Protein AF-A0AAU8Q264-F1 (afdb_monomer)

Nearest PDB structures (foldseek):
  7qhm-assembly1_J  TM=8.627E-01  e=1.133E-06  Corynebacterium glutamicum ATCC 13032
  5los-assembly1_A  TM=8.402E-01  e=1.490E+00  Serendipita indica DSM 11827
  6grj-assembly1_D  TM=5.200E-01  e=8.906E+00  Aeromonas hydrophila

Organism: NCBI:txid1168865

Sequence (116 aa):
MSHSAPATQETAGYPVFEGRMHYIDGYDPASLWAPHSSLQRTSTWVGMGAILVSLAGFGALIFGLGAASVGSQDAWATYVIIGAVLGFALLIGGFLLVHHGRRNYRQYRAETGRMN

Structure (mmCIF, N/CA/C/O backbone):
data_AF-A0AAU8Q264-F1
#
_entry.id   AF-A0AAU8Q264-F1
#
loop_
_atom_site.group_PDB
_atom_site.id
_atom_site.type_symbol
_atom_site.label_atom_id
_atom_site.label_alt_id
_atom_site.label_comp_id
_atom_site.label_asym_id
_atom_site.label_entity_id
_atom_site.label_seq_id
_atom_site.pdbx_PDB_ins_code
_atom_site.Cartn_x
_atom_site.Cartn_y
_atom_site.Cartn_z
_atom_site.occupancy
_atom_site.B_iso_or_equiv
_atom_site.auth_seq_id
_atom_site.auth_comp_id
_atom_site.auth_asym_id
_atom_site.auth_atom_id
_atom_site.pdbx_PDB_model_num
ATOM 1 N N . MET A 1 1 ? -44.948 -5.223 34.988 1.00 33.81 1 MET A N 1
ATOM 2 C CA . MET A 1 1 ? -44.062 -6.076 35.807 1.00 33.81 1 MET A CA 1
ATOM 3 C C . MET A 1 1 ? -43.057 -6.722 34.862 1.00 33.81 1 MET A C 1
ATOM 5 O O . MET A 1 1 ? -43.419 -7.659 34.169 1.00 33.81 1 MET A O 1
ATOM 9 N N . SER A 1 2 ? -41.863 -6.141 34.715 1.00 40.03 2 SER A N 1
ATOM 10 C CA . SER A 1 2 ? -40.795 -6.686 33.865 1.00 40.03 2 SER A CA 1
ATOM 11 C C . SER A 1 2 ? -39.854 -7.518 34.730 1.00 40.03 2 SER A C 1
ATOM 13 O O . SER A 1 2 ? -39.277 -6.993 35.680 1.00 40.03 2 SER A O 1
ATOM 15 N N . HIS A 1 3 ? -39.732 -8.807 34.425 1.00 43.66 3 HIS A N 1
ATOM 16 C CA . HIS A 1 3 ? -38.822 -9.718 35.112 1.00 43.66 3 HIS A CA 1
ATOM 17 C C . HIS A 1 3 ? -37.365 -9.325 34.835 1.00 43.66 3 HIS A C 1
ATOM 19 O O . HIS A 1 3 ? -36.857 -9.537 33.738 1.00 43.66 3 HIS A O 1
ATOM 25 N N . SER A 1 4 ? -36.692 -8.751 35.830 1.00 50.25 4 SER A N 1
ATOM 26 C CA . SER A 1 4 ? -35.235 -8.679 35.882 1.00 50.25 4 SER A CA 1
ATOM 27 C C . SER A 1 4 ? -34.689 -10.057 36.263 1.00 50.25 4 SER A C 1
ATOM 29 O O . SER A 1 4 ? -35.117 -10.649 37.255 1.00 50.25 4 SER A O 1
ATOM 31 N N . ALA A 1 5 ? -33.767 -10.589 35.459 1.00 52.53 5 ALA A N 1
ATOM 32 C CA . ALA A 1 5 ? -33.057 -11.818 35.792 1.00 52.53 5 ALA A CA 1
ATOM 33 C C . ALA A 1 5 ? -32.260 -11.609 37.098 1.00 52.53 5 ALA A C 1
ATOM 35 O O . ALA A 1 5 ? -31.573 -10.589 37.224 1.00 52.53 5 ALA A O 1
ATOM 36 N N . PRO A 1 6 ? -32.362 -12.515 38.086 1.00 45.12 6 PRO A N 1
ATOM 37 C CA . PRO A 1 6 ? -31.664 -12.357 39.352 1.00 45.12 6 PRO A CA 1
ATOM 38 C C . PRO A 1 6 ? -30.160 -12.555 39.144 1.00 45.12 6 PRO A C 1
ATOM 40 O O . PRO A 1 6 ? -29.724 -13.584 38.634 1.00 45.12 6 PRO A O 1
ATOM 43 N N . ALA A 1 7 ? -29.369 -11.562 39.551 1.00 52.00 7 ALA A N 1
ATOM 44 C CA . ALA A 1 7 ? -27.920 -11.678 39.604 1.00 52.00 7 ALA A CA 1
ATOM 45 C C . ALA A 1 7 ? -27.545 -12.704 40.681 1.00 52.00 7 ALA A C 1
ATOM 47 O O . ALA A 1 7 ? -27.701 -12.446 41.876 1.00 52.00 7 ALA A O 1
ATOM 48 N N . THR A 1 8 ? -27.071 -13.875 40.261 1.00 49.88 8 THR A N 1
ATOM 49 C CA . THR A 1 8 ? -26.490 -14.866 41.164 1.00 49.88 8 THR A CA 1
ATOM 50 C C . THR A 1 8 ? -25.172 -14.304 41.686 1.00 49.88 8 THR A C 1
ATOM 52 O O . THR A 1 8 ? -24.173 -14.251 40.973 1.00 49.88 8 THR A O 1
ATOM 55 N N . GLN A 1 9 ? -25.189 -13.813 42.924 1.00 52.44 9 GLN A N 1
ATOM 56 C CA . GLN A 1 9 ? -23.968 -13.523 43.656 1.00 52.44 9 GLN A CA 1
ATOM 57 C C . GLN A 1 9 ? -23.403 -14.840 44.173 1.00 52.44 9 GLN A C 1
ATOM 59 O O . GLN A 1 9 ? -23.946 -15.380 45.126 1.00 52.44 9 GLN A O 1
ATOM 64 N N . GLU A 1 10 ? -22.321 -15.336 43.575 1.00 46.62 10 GLU A N 1
ATOM 65 C CA . GLU A 1 10 ? -21.387 -16.210 44.283 1.00 46.62 10 GLU A CA 1
ATOM 66 C C . GLU A 1 10 ? -20.011 -16.235 43.597 1.00 46.62 10 GLU A C 1
ATOM 68 O O . GLU A 1 10 ? -19.876 -16.545 42.416 1.00 46.62 10 GLU A O 1
ATOM 73 N N . THR A 1 11 ? -18.984 -15.954 44.408 1.00 43.28 11 THR A N 1
ATOM 74 C CA . THR A 1 11 ? -17.534 -15.873 44.134 1.00 43.28 11 THR A CA 1
ATOM 75 C C . THR A 1 11 ? -17.016 -14.490 43.728 1.00 43.28 11 THR A C 1
ATOM 77 O O . THR A 1 11 ? -17.422 -13.905 42.732 1.00 43.28 11 THR A O 1
ATOM 80 N N . ALA A 1 12 ? -16.070 -13.972 44.514 1.00 48.84 12 ALA A N 1
ATOM 81 C CA . ALA A 1 12 ? -15.293 -12.766 44.246 1.00 48.84 12 ALA A CA 1
ATOM 82 C C . ALA A 1 12 ? -14.484 -12.900 42.940 1.00 48.84 12 ALA A C 1
ATOM 84 O O . ALA A 1 12 ? -13.308 -13.256 42.942 1.00 48.84 12 ALA A O 1
ATOM 85 N N . GLY A 1 13 ? -15.136 -12.637 41.814 1.00 57.47 13 GLY A N 1
ATOM 86 C CA . GLY A 1 13 ? -14.578 -12.703 40.474 1.00 57.47 13 GLY A CA 1
ATOM 87 C C . GLY A 1 13 ? -15.367 -11.774 39.562 1.00 57.47 13 GLY A C 1
ATOM 88 O O . GLY A 1 13 ? -16.571 -11.595 39.731 1.00 57.47 13 GLY A O 1
ATOM 89 N N . TYR A 1 14 ? -14.664 -11.126 38.638 1.00 52.41 14 TYR A N 1
ATOM 90 C CA . TYR A 1 14 ? -15.254 -10.215 37.661 1.00 52.41 14 TYR A CA 1
ATOM 91 C C . TYR A 1 14 ? -16.449 -10.870 36.944 1.00 52.41 14 TYR A C 1
ATOM 93 O O . TYR A 1 14 ? -16.365 -12.058 36.623 1.00 52.41 14 TYR A O 1
ATOM 101 N N . PRO A 1 15 ? -17.544 -10.128 36.676 1.00 61.53 15 PRO A N 1
ATOM 102 C CA . PRO A 1 15 ? -18.699 -10.679 35.979 1.00 61.53 15 PRO A CA 1
ATOM 103 C C . PRO A 1 15 ? -18.265 -11.239 34.621 1.00 61.53 15 PRO A C 1
ATOM 105 O O . PRO A 1 15 ? -17.690 -10.529 33.794 1.00 61.53 15 PRO A O 1
ATOM 108 N N . VAL A 1 16 ? -18.519 -12.529 34.403 1.00 57.22 16 VAL A N 1
ATOM 109 C CA . VAL A 1 16 ? -18.290 -13.187 33.115 1.00 57.22 16 VAL A CA 1
ATOM 110 C C . VAL A 1 16 ? -19.538 -12.957 32.273 1.00 57.22 16 VAL A C 1
ATOM 112 O O . VAL A 1 16 ? -20.590 -13.529 32.540 1.00 57.22 16 VAL A O 1
ATOM 115 N N . PHE A 1 17 ? -19.441 -12.071 31.286 1.00 61.03 17 PHE A N 1
ATOM 116 C CA . PHE A 1 17 ? -20.541 -11.817 30.360 1.00 61.03 17 PHE A CA 1
ATOM 117 C C . PHE A 1 17 ? -20.578 -12.916 29.290 1.00 61.03 17 PHE A C 1
ATOM 119 O O . PHE A 1 17 ? -19.598 -13.117 28.571 1.00 61.03 17 PHE A O 1
ATOM 126 N N . GLU A 1 18 ? -21.702 -13.623 29.167 1.00 48.91 18 GLU A N 1
ATOM 127 C CA . GLU A 1 18 ? -21.944 -14.543 28.052 1.00 48.91 18 GLU A CA 1
ATOM 128 C C . GLU A 1 18 ? -22.214 -13.735 26.770 1.00 48.91 18 GLU A C 1
ATOM 130 O O . GLU A 1 18 ? -23.194 -12.999 26.677 1.00 48.91 18 GLU A O 1
ATOM 135 N N . GLY A 1 19 ? -21.317 -13.831 25.781 1.00 58.91 19 GLY A N 1
ATOM 136 C CA . GLY A 1 19 ? -21.397 -13.080 24.519 1.00 58.91 19 GLY A CA 1
ATOM 137 C C . GLY A 1 19 ? -20.060 -12.454 24.102 1.00 58.91 19 GLY A C 1
ATOM 138 O O . GLY A 1 19 ? -19.022 -12.701 24.714 1.00 58.91 19 GLY A O 1
ATOM 139 N N . ARG A 1 20 ? -20.042 -11.650 23.027 1.00 58.41 20 ARG A N 1
ATOM 140 C CA . ARG A 1 20 ? -18.842 -10.858 22.685 1.00 58.41 20 ARG A CA 1
ATOM 141 C C . ARG A 1 20 ? -18.648 -9.752 23.725 1.00 58.41 20 ARG A C 1
ATOM 143 O O . ARG A 1 20 ? -19.622 -9.147 24.154 1.00 58.41 20 ARG A O 1
ATOM 150 N N . MET A 1 21 ? -17.395 -9.481 24.110 1.00 62.66 21 MET A N 1
ATOM 151 C CA . MET A 1 21 ? -17.066 -8.440 25.094 1.00 62.66 21 MET A CA 1
ATOM 152 C C . MET A 1 21 ? -17.665 -7.088 24.675 1.00 62.66 21 MET A C 1
ATOM 154 O O . MET A 1 21 ? -17.297 -6.548 23.630 1.00 62.66 21 MET A O 1
ATOM 158 N N . HIS A 1 22 ? -18.554 -6.537 25.502 1.00 66.62 22 HIS A N 1
ATOM 159 C CA . HIS A 1 22 ? -19.051 -5.169 25.382 1.00 66.62 22 HIS A CA 1
ATOM 160 C C . HIS A 1 22 ? -18.362 -4.279 26.415 1.00 66.62 22 HIS A C 1
ATOM 162 O O . HIS A 1 22 ? -18.179 -4.669 27.568 1.00 66.62 22 HIS A O 1
ATOM 168 N N . TYR A 1 23 ? -17.943 -3.089 25.984 1.00 73.56 23 TYR A N 1
ATOM 169 C CA . TYR A 1 23 ? -17.354 -2.103 26.883 1.00 73.56 23 TYR A CA 1
ATOM 170 C C . TYR A 1 23 ? -18.414 -1.530 27.818 1.00 73.56 23 TYR A C 1
ATOM 172 O O . TYR A 1 23 ? -19.577 -1.398 27.441 1.00 73.56 23 TYR A O 1
ATOM 180 N N . ILE A 1 24 ? -17.982 -1.146 29.017 1.00 78.38 24 ILE A N 1
ATOM 181 C CA . ILE A 1 24 ? -18.811 -0.387 29.953 1.00 78.38 24 ILE A CA 1
ATOM 182 C C . ILE A 1 24 ? -19.173 0.956 29.306 1.00 78.38 24 ILE A C 1
ATOM 184 O O . ILE A 1 24 ? -18.366 1.561 28.591 1.00 78.38 24 ILE A O 1
ATOM 188 N N . ASP A 1 25 ? -20.384 1.443 29.557 1.00 71.31 25 ASP A N 1
ATOM 189 C CA . ASP A 1 25 ? -20.790 2.759 29.078 1.00 71.31 25 ASP A CA 1
ATOM 190 C C . ASP A 1 25 ? -19.874 3.863 29.621 1.00 71.31 25 ASP A C 1
ATOM 192 O O . ASP A 1 25 ? -19.496 3.879 30.790 1.00 71.31 25 ASP A O 1
ATOM 196 N N . GLY A 1 26 ? -19.457 4.767 28.731 1.00 76.88 26 GLY A N 1
ATOM 197 C CA . GLY A 1 26 ? -18.454 5.796 29.023 1.00 76.88 26 GLY A CA 1
ATOM 198 C C . GLY A 1 26 ? -16.993 5.325 29.001 1.00 76.88 26 GLY A C 1
ATOM 199 O O . GLY A 1 26 ? -16.103 6.170 28.975 1.00 76.88 26 GLY A O 1
ATOM 200 N N . TYR A 1 27 ? -16.719 4.015 28.949 1.00 80.12 27 TYR A N 1
ATOM 201 C CA . TYR A 1 27 ? -15.361 3.509 28.747 1.00 80.12 27 TYR A CA 1
ATOM 202 C C . TYR A 1 27 ? -14.985 3.540 27.263 1.00 80.12 27 TYR A C 1
ATOM 204 O O . TYR A 1 27 ? -15.734 3.063 26.402 1.00 80.12 27 TYR A O 1
ATOM 212 N N . ASP A 1 28 ? -13.805 4.087 26.981 1.00 81.56 28 ASP A N 1
ATOM 213 C CA . ASP A 1 28 ? -13.189 4.076 25.661 1.00 81.56 28 ASP A CA 1
ATOM 214 C C . ASP A 1 28 ? -11.874 3.278 25.724 1.00 81.56 28 ASP A C 1
ATOM 216 O O . ASP A 1 28 ? -10.937 3.696 26.414 1.00 81.56 28 ASP A O 1
ATOM 220 N N . PRO A 1 29 ? -11.795 2.092 25.095 1.00 80.25 29 PRO A N 1
ATOM 221 C CA . PRO A 1 29 ? -10.587 1.276 25.118 1.00 80.25 29 PRO A CA 1
ATOM 222 C C . PRO A 1 29 ? -9.433 1.953 24.369 1.00 80.25 29 PRO A C 1
ATOM 224 O O . PRO A 1 29 ? -9.609 2.610 23.346 1.00 80.25 29 PRO A O 1
ATOM 227 N N . ALA A 1 30 ? -8.202 1.678 24.796 1.00 84.75 30 ALA A N 1
ATOM 228 C CA . ALA A 1 30 ? -7.037 2.033 23.994 1.00 84.75 30 ALA A CA 1
ATOM 229 C C . ALA A 1 30 ? -7.051 1.278 22.650 1.00 84.75 30 ALA A C 1
ATOM 231 O O . ALA A 1 30 ? -7.171 0.050 22.614 1.00 84.75 30 ALA A O 1
ATOM 232 N N . SER A 1 31 ? -6.835 1.997 21.546 1.00 81.88 31 SER A N 1
ATOM 233 C CA . SER A 1 31 ? -6.908 1.456 20.178 1.00 81.88 31 SER A CA 1
ATOM 234 C C . SER A 1 31 ? -5.968 0.273 19.916 1.00 81.88 31 SER A C 1
ATOM 236 O O . SER A 1 31 ? -6.269 -0.582 19.083 1.00 81.88 31 SER A O 1
ATOM 238 N N . LEU A 1 32 ? -4.841 0.181 20.631 1.00 85.00 32 LEU A N 1
ATOM 239 C CA . LEU A 1 32 ? -3.890 -0.930 20.527 1.00 85.00 32 LEU A CA 1
ATOM 240 C C . LEU A 1 32 ? -4.385 -2.212 21.213 1.00 85.00 32 LEU A C 1
ATOM 242 O O . LEU A 1 32 ? -4.104 -3.308 20.732 1.00 85.00 32 LEU A O 1
ATOM 246 N N . TRP A 1 33 ? -5.096 -2.077 22.331 1.00 83.44 33 TRP A N 1
ATOM 247 C CA . TRP A 1 33 ? -5.474 -3.192 23.207 1.00 83.44 33 TRP A CA 1
ATOM 248 C C . TRP A 1 33 ? -6.928 -3.626 23.032 1.00 83.44 33 TRP A C 1
ATOM 250 O O . TRP A 1 33 ? -7.325 -4.675 23.533 1.00 83.44 33 TRP A O 1
ATOM 260 N N . ALA A 1 34 ? -7.715 -2.850 22.289 1.00 84.94 34 ALA A N 1
ATOM 261 C CA . ALA A 1 34 ? -9.077 -3.203 21.935 1.00 84.94 34 ALA A CA 1
ATOM 262 C C . ALA A 1 34 ? -9.133 -4.581 21.229 1.00 84.94 34 ALA A C 1
ATOM 264 O O . ALA A 1 34 ? -8.396 -4.804 20.263 1.00 84.94 34 ALA A O 1
ATOM 265 N N . PRO A 1 35 ? -10.041 -5.501 21.609 1.00 82.69 35 PRO A N 1
ATOM 266 C CA . PRO A 1 35 ? -10.183 -6.807 20.952 1.00 82.69 35 PRO A CA 1
ATOM 267 C C . PRO A 1 35 ? -10.491 -6.736 19.443 1.00 82.69 35 PRO A C 1
ATOM 269 O O . PRO A 1 35 ? -10.152 -7.644 18.674 1.00 82.69 35 PRO A O 1
ATOM 272 N N . HIS A 1 36 ? -11.111 -5.642 18.991 1.00 84.88 36 HIS A N 1
ATOM 273 C CA . HIS A 1 36 ? -11.385 -5.355 17.577 1.00 84.88 36 HIS A CA 1
ATOM 274 C C . HIS A 1 36 ? -10.237 -4.620 16.862 1.00 84.88 36 HIS A C 1
ATOM 276 O O . HIS A 1 36 ? -10.384 -4.249 15.694 1.00 84.88 36 HIS A O 1
ATOM 282 N N . SER A 1 37 ? -9.098 -4.411 17.529 1.00 87.75 37 SER A N 1
ATOM 283 C CA . SER A 1 37 ? -7.970 -3.668 16.978 1.00 87.75 37 SER A CA 1
ATOM 284 C C . SER A 1 37 ? -7.380 -4.356 15.751 1.00 87.75 37 SER A C 1
ATOM 286 O O . SER A 1 37 ? -6.981 -5.525 15.781 1.00 87.75 37 SER A O 1
ATOM 288 N N . SER A 1 38 ? -7.263 -3.599 14.659 1.00 87.69 38 SER A N 1
ATOM 289 C CA . SER A 1 38 ? -6.500 -4.029 13.489 1.00 87.69 38 SER A CA 1
ATOM 290 C C . SER A 1 38 ? -4.991 -3.974 13.731 1.00 87.69 38 SER A C 1
ATOM 292 O O . SER A 1 38 ? -4.257 -4.634 13.000 1.00 87.69 38 SER A O 1
ATOM 294 N N . LEU A 1 39 ? -4.521 -3.231 14.745 1.00 88.50 39 LEU A N 1
ATOM 295 C CA . LEU A 1 39 ? -3.096 -3.127 15.088 1.00 88.50 39 LEU A CA 1
ATOM 296 C C . LEU A 1 39 ? -2.542 -4.438 15.654 1.00 88.50 39 LEU A C 1
ATOM 298 O O . LEU A 1 39 ? -1.349 -4.675 15.566 1.00 88.50 39 LEU A O 1
ATOM 302 N N . GLN A 1 40 ? -3.389 -5.328 16.168 1.00 91.31 40 GLN A N 1
ATOM 303 C CA . GLN A 1 40 ? -2.973 -6.658 16.632 1.00 91.31 40 GLN A CA 1
ATOM 304 C C . GLN A 1 40 ? -3.040 -7.726 15.527 1.00 91.31 40 GLN A C 1
ATOM 306 O O . GLN A 1 40 ? -2.852 -8.914 15.776 1.00 91.31 40 GLN A O 1
ATOM 311 N N . ARG A 1 41 ? -3.359 -7.339 14.285 1.00 90.44 41 ARG A N 1
ATOM 312 C CA . ARG A 1 41 ? -3.487 -8.274 13.161 1.00 90.44 41 ARG A CA 1
ATOM 313 C C . ARG A 1 41 ? -2.239 -8.215 12.295 1.00 90.44 41 ARG A C 1
ATOM 315 O O . ARG A 1 41 ? -1.948 -7.183 11.694 1.00 90.44 41 ARG A O 1
ATOM 322 N N . THR A 1 42 ? -1.562 -9.353 12.152 1.00 93.12 42 THR A N 1
ATOM 323 C CA . THR A 1 42 ? -0.386 -9.503 11.280 1.00 93.12 42 THR A CA 1
ATOM 324 C C . THR A 1 42 ? -0.670 -9.043 9.851 1.00 93.12 42 THR A C 1
ATOM 326 O O . THR A 1 42 ? 0.169 -8.384 9.249 1.00 93.12 42 THR A O 1
ATOM 329 N N . SER A 1 43 ? -1.871 -9.303 9.320 1.00 92.19 43 SER A N 1
ATOM 330 C CA . SER A 1 43 ? -2.263 -8.852 7.978 1.00 92.19 43 SER A CA 1
ATOM 331 C C . SER A 1 43 ? -2.232 -7.330 7.821 1.00 92.19 43 SER A C 1
ATOM 333 O O . SER A 1 43 ? -1.847 -6.845 6.763 1.00 92.19 43 SER A O 1
ATOM 335 N N . THR A 1 44 ? -2.582 -6.567 8.860 1.00 94.38 44 THR A N 1
ATOM 336 C CA . THR A 1 44 ? -2.496 -5.102 8.828 1.00 94.38 44 THR A CA 1
ATOM 337 C C . THR A 1 44 ? -1.039 -4.655 8.762 1.00 94.38 44 THR A C 1
ATOM 339 O O . THR A 1 44 ? -0.711 -3.806 7.943 1.00 94.38 44 THR A O 1
ATOM 342 N N . TRP A 1 45 ? -0.157 -5.252 9.569 1.00 96.00 45 TRP A N 1
ATOM 343 C CA . TRP A 1 45 ? 1.276 -4.932 9.569 1.00 96.00 45 TRP A CA 1
ATOM 344 C C . TRP A 1 45 ? 1.958 -5.288 8.255 1.00 96.00 45 TRP A C 1
ATOM 346 O O . TRP A 1 45 ? 2.645 -4.450 7.678 1.00 96.00 45 TRP A O 1
ATOM 356 N N . VAL A 1 46 ? 1.718 -6.496 7.744 1.00 97.62 46 VAL A N 1
ATOM 357 C CA . VAL A 1 46 ? 2.249 -6.928 6.446 1.00 97.62 46 VAL A CA 1
ATOM 358 C C . VAL A 1 46 ? 1.694 -6.050 5.326 1.00 97.62 46 VAL A C 1
ATOM 360 O O . VAL A 1 46 ? 2.441 -5.658 4.438 1.00 97.62 46 VAL A O 1
ATOM 363 N N . GLY A 1 47 ? 0.415 -5.672 5.391 1.00 96.88 47 GLY A N 1
ATOM 364 C CA . GLY A 1 47 ? -0.190 -4.763 4.422 1.00 96.88 47 GLY A CA 1
ATOM 365 C C . GLY A 1 47 ? 0.442 -3.368 4.434 1.00 96.88 47 GLY A C 1
ATOM 366 O O . GLY A 1 47 ? 0.802 -2.856 3.379 1.00 96.88 47 GLY A O 1
ATOM 367 N N . MET A 1 48 ? 0.644 -2.777 5.616 1.00 97.75 48 MET A N 1
ATOM 368 C CA . MET A 1 48 ? 1.339 -1.489 5.763 1.00 97.75 48 MET A CA 1
ATOM 369 C C . MET A 1 48 ? 2.792 -1.571 5.277 1.00 97.75 48 MET A C 1
ATOM 371 O O . MET A 1 48 ? 3.250 -0.682 4.562 1.00 97.75 48 MET A O 1
ATOM 375 N N . GLY A 1 49 ? 3.493 -2.662 5.600 1.00 97.69 49 GLY A N 1
ATOM 376 C CA . GLY A 1 49 ? 4.837 -2.934 5.095 1.00 97.69 49 GLY A CA 1
ATOM 377 C C . GLY A 1 49 ? 4.875 -3.039 3.570 1.00 97.69 49 GLY A C 1
ATOM 378 O O . GLY A 1 49 ? 5.715 -2.409 2.940 1.00 97.69 49 GLY A O 1
ATOM 379 N N . ALA A 1 50 ? 3.932 -3.756 2.956 1.00 98.19 50 ALA A N 1
ATOM 380 C CA . ALA A 1 50 ? 3.838 -3.882 1.501 1.00 98.19 50 ALA A CA 1
ATOM 381 C C . ALA A 1 50 ? 3.580 -2.531 0.813 1.00 98.19 50 ALA A C 1
ATOM 383 O O . ALA A 1 50 ? 4.227 -2.224 -0.188 1.00 98.19 50 ALA A O 1
ATOM 384 N N . ILE A 1 51 ? 2.708 -1.689 1.382 1.00 98.50 51 ILE A N 1
ATOM 385 C CA . ILE A 1 51 ? 2.488 -0.318 0.893 1.00 98.50 51 ILE A CA 1
ATOM 386 C C . ILE A 1 51 ? 3.797 0.477 0.949 1.00 98.50 51 ILE A C 1
ATOM 388 O O . ILE A 1 51 ? 4.149 1.125 -0.032 1.00 98.50 51 ILE A O 1
ATOM 392 N N . LEU A 1 52 ? 4.559 0.392 2.041 1.00 98.19 52 LEU A N 1
ATOM 393 C CA . LEU A 1 52 ? 5.845 1.082 2.151 1.00 98.19 52 LEU A CA 1
ATOM 394 C C . LEU A 1 52 ? 6.877 0.555 1.137 1.00 98.19 52 LEU A C 1
ATOM 396 O O . LEU A 1 52 ? 7.545 1.346 0.475 1.00 98.19 52 LEU A O 1
ATOM 400 N N . VAL A 1 53 ? 6.972 -0.765 0.954 1.00 98.12 53 VAL A N 1
ATOM 401 C CA . VAL A 1 53 ? 7.907 -1.389 -0.002 1.00 98.12 53 VAL A CA 1
ATOM 402 C C . VAL A 1 53 ? 7.538 -1.082 -1.457 1.00 98.12 53 VAL A C 1
ATOM 404 O O . VAL A 1 53 ? 8.435 -0.979 -2.293 1.00 98.12 53 VAL A O 1
ATOM 407 N N . SER A 1 54 ? 6.259 -0.849 -1.779 1.00 98.44 54 SER A N 1
ATOM 408 C CA . SER A 1 54 ? 5.853 -0.440 -3.136 1.00 98.44 54 SER A CA 1
ATOM 409 C C . SER A 1 54 ? 6.583 0.810 -3.636 1.00 98.44 54 SER A C 1
ATOM 411 O O . SER A 1 54 ? 6.822 0.942 -4.838 1.00 98.44 54 SER A O 1
ATOM 413 N N . LEU A 1 55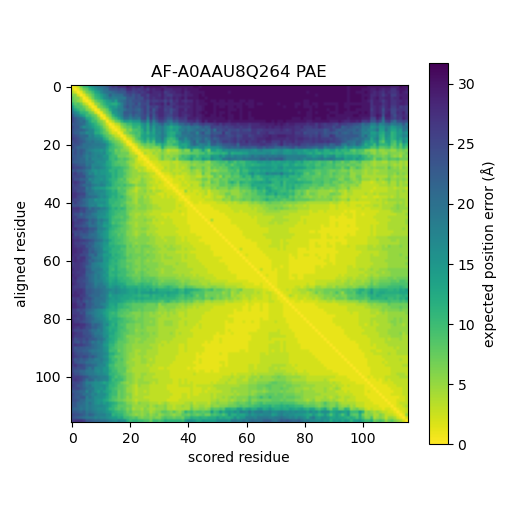 ? 7.028 1.681 -2.721 1.00 98.12 55 LEU A N 1
ATOM 414 C CA . LEU A 1 55 ? 7.787 2.883 -3.048 1.00 98.12 55 LEU A CA 1
ATOM 415 C C . LEU A 1 55 ? 9.127 2.561 -3.729 1.00 98.12 55 LEU A C 1
ATOM 417 O O . LEU A 1 55 ? 9.542 3.286 -4.628 1.00 98.12 55 LEU A O 1
ATOM 421 N N . ALA A 1 56 ? 9.769 1.444 -3.369 1.00 97.56 56 ALA A N 1
ATOM 422 C CA . ALA A 1 56 ? 10.976 0.972 -4.047 1.00 97.56 56 ALA A CA 1
ATOM 423 C C . ALA A 1 56 ? 10.684 0.547 -5.498 1.00 97.56 56 ALA A C 1
ATOM 425 O O . ALA A 1 56 ? 11.458 0.859 -6.402 1.00 97.56 56 ALA A O 1
ATOM 426 N N . GLY A 1 57 ? 9.535 -0.100 -5.735 1.00 98.00 57 GLY A N 1
ATOM 427 C CA . GLY A 1 57 ? 9.058 -0.420 -7.083 1.00 98.00 57 GLY A CA 1
ATOM 428 C C . GLY A 1 57 ? 8.816 0.840 -7.918 1.00 98.00 57 GLY A C 1
ATOM 429 O O . GLY A 1 57 ? 9.316 0.947 -9.037 1.00 98.00 57 GLY A O 1
ATOM 430 N N . PHE A 1 58 ? 8.144 1.846 -7.351 1.00 98.38 58 PHE A N 1
ATOM 431 C CA . PHE A 1 58 ? 7.956 3.131 -8.031 1.00 98.38 58 PHE A CA 1
ATOM 432 C C . PHE A 1 58 ? 9.272 3.872 -8.284 1.00 98.38 58 PHE A C 1
ATOM 434 O O . PHE A 1 58 ? 9.432 4.463 -9.348 1.00 98.38 58 PHE A O 1
ATOM 441 N N . GLY A 1 59 ? 10.241 3.789 -7.369 1.00 98.12 59 GLY A N 1
ATOM 442 C CA . GLY A 1 59 ? 11.587 4.317 -7.586 1.00 98.12 59 GLY A CA 1
ATOM 443 C C . GLY A 1 59 ? 12.269 3.688 -8.804 1.00 98.12 59 GLY A C 1
ATOM 444 O O . GLY A 1 59 ? 12.770 4.411 -9.664 1.00 98.12 59 GLY A O 1
ATOM 445 N N . ALA A 1 60 ? 12.221 2.358 -8.930 1.00 97.88 60 ALA A N 1
ATOM 446 C CA . ALA A 1 60 ? 12.755 1.648 -10.095 1.00 97.88 60 ALA A CA 1
ATOM 447 C C . ALA A 1 60 ? 12.022 2.017 -11.397 1.00 97.88 60 ALA A C 1
ATOM 449 O O . ALA A 1 60 ? 12.659 2.191 -12.436 1.00 97.88 60 ALA A O 1
ATOM 450 N N . LEU A 1 61 ? 10.699 2.197 -11.335 1.00 98.38 61 LEU A N 1
ATOM 451 C CA . LEU A 1 61 ? 9.892 2.637 -12.472 1.00 98.38 61 LEU A CA 1
ATOM 452 C C . LEU A 1 61 ? 10.298 4.037 -12.941 1.00 98.38 61 LEU A C 1
ATOM 454 O O . LEU A 1 61 ? 10.556 4.233 -14.127 1.00 98.38 61 LEU A O 1
ATOM 458 N N . ILE A 1 62 ? 10.383 5.001 -12.020 1.00 98.19 62 ILE A N 1
ATOM 459 C CA . ILE A 1 62 ? 10.763 6.387 -12.330 1.00 98.19 62 ILE A CA 1
ATOM 460 C C . ILE A 1 62 ? 12.188 6.429 -12.879 1.00 98.19 62 ILE A C 1
ATOM 462 O O . ILE A 1 62 ? 12.440 7.104 -13.876 1.00 98.19 62 ILE A O 1
ATOM 466 N N . PHE A 1 63 ? 13.104 5.672 -12.272 1.00 97.81 63 PHE A N 1
ATOM 467 C CA . PHE A 1 63 ? 14.467 5.531 -12.767 1.00 97.81 63 PHE A CA 1
ATOM 468 C C . PHE A 1 63 ? 14.498 4.996 -14.204 1.00 97.81 63 PHE A C 1
ATOM 470 O O . PHE A 1 63 ? 15.146 5.596 -15.057 1.00 97.81 63 PHE A O 1
ATOM 477 N N . GLY A 1 64 ? 13.766 3.916 -14.496 1.00 97.88 64 GLY A N 1
ATOM 478 C CA . GLY A 1 64 ? 13.701 3.337 -15.838 1.00 97.88 64 GLY A CA 1
ATOM 479 C C . GLY A 1 64 ? 13.140 4.310 -16.879 1.00 97.88 64 GLY A C 1
ATOM 480 O O . GLY A 1 64 ? 13.708 4.447 -17.958 1.00 97.88 64 GLY A O 1
ATOM 481 N N . LEU A 1 65 ? 12.075 5.047 -16.546 1.00 97.81 65 LEU A N 1
ATOM 482 C CA . LEU A 1 65 ? 11.505 6.070 -17.433 1.00 97.81 65 LEU A CA 1
ATOM 483 C C . LEU A 1 65 ? 12.469 7.242 -17.663 1.00 97.81 65 LEU A C 1
ATOM 485 O O . LEU A 1 65 ? 12.589 7.736 -18.783 1.00 97.81 65 LEU A O 1
ATOM 489 N N . GLY A 1 66 ? 13.175 7.671 -16.616 1.00 97.81 66 GLY A N 1
ATOM 490 C CA . GLY A 1 66 ? 14.207 8.698 -16.721 1.00 97.81 66 GLY A CA 1
ATOM 491 C C . GLY A 1 66 ? 15.385 8.244 -17.581 1.00 97.81 66 GLY A C 1
ATOM 492 O O . GLY A 1 66 ? 15.858 8.997 -18.421 1.00 97.81 66 GLY A O 1
ATOM 493 N N . ALA A 1 67 ? 15.828 6.997 -17.435 1.00 97.50 67 ALA A N 1
ATOM 494 C CA . ALA A 1 67 ? 16.915 6.460 -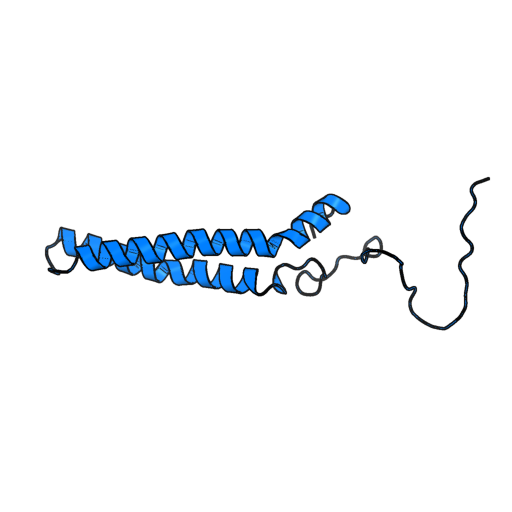18.242 1.00 97.50 67 ALA A CA 1
ATOM 495 C C . ALA A 1 67 ? 16.538 6.331 -19.727 1.00 97.50 67 ALA A C 1
ATOM 497 O O . ALA A 1 67 ? 17.369 6.594 -20.597 1.00 97.50 67 ALA A O 1
ATOM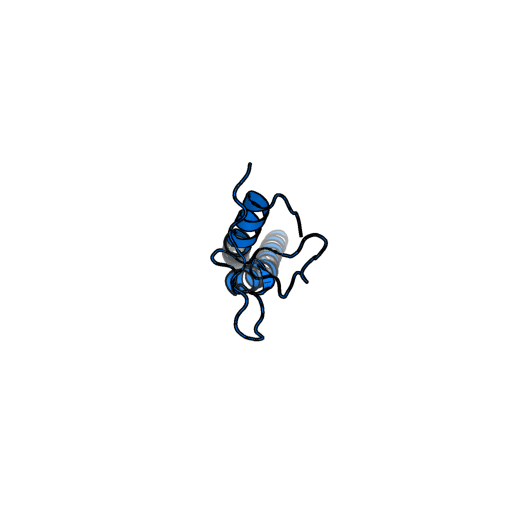 498 N N . ALA A 1 68 ? 15.277 5.996 -20.014 1.00 96.94 68 ALA A N 1
ATOM 499 C CA . ALA A 1 68 ? 14.742 5.939 -21.371 1.00 96.94 68 ALA A CA 1
ATOM 500 C C . ALA A 1 68 ? 14.760 7.304 -22.074 1.00 96.94 68 ALA A C 1
ATOM 502 O O . ALA A 1 68 ? 15.006 7.372 -23.275 1.00 96.94 68 ALA A O 1
ATOM 503 N N . SER A 1 69 ? 14.505 8.394 -21.339 1.00 96.81 69 SER A N 1
ATOM 504 C CA . SER A 1 69 ? 14.376 9.731 -21.934 1.00 96.81 69 SER A CA 1
ATOM 505 C C . SER A 1 69 ? 15.710 10.330 -22.381 1.00 96.81 69 SER A C 1
ATOM 507 O O . SER A 1 69 ? 15.738 11.099 -23.339 1.00 96.81 69 SER A O 1
ATOM 509 N N . VAL A 1 70 ? 16.810 9.966 -21.718 1.00 96.44 70 VAL A N 1
ATOM 510 C CA . VAL A 1 70 ? 18.165 10.458 -22.030 1.00 96.44 70 VAL A CA 1
ATOM 511 C C . VAL A 1 70 ? 19.077 9.389 -22.637 1.00 96.44 70 VAL A C 1
ATOM 513 O O . VAL A 1 70 ? 20.240 9.669 -22.911 1.00 96.44 70 VAL A O 1
ATOM 516 N N . GLY A 1 71 ? 18.576 8.165 -22.830 1.00 92.94 71 GLY A N 1
ATOM 517 C CA . GLY A 1 71 ? 19.350 7.048 -23.376 1.00 92.94 71 GLY A CA 1
ATOM 518 C C . GLY A 1 71 ? 20.534 6.628 -22.498 1.00 92.94 71 GLY A C 1
ATOM 519 O O . GLY A 1 71 ? 21.556 6.200 -23.020 1.00 92.94 71 GLY A O 1
ATOM 520 N N . SER A 1 72 ? 20.433 6.775 -21.172 1.00 94.81 72 SER A N 1
ATOM 521 C CA . SER A 1 72 ? 21.554 6.510 -20.253 1.00 94.81 72 SER A CA 1
ATOM 522 C C . SER A 1 72 ? 21.711 5.040 -19.857 1.00 94.81 72 SER A C 1
ATOM 524 O O . SER A 1 72 ? 22.720 4.679 -19.249 1.00 94.81 72 SER A O 1
ATOM 526 N N . GLN A 1 73 ? 20.721 4.193 -20.154 1.00 94.00 73 GLN A N 1
ATOM 527 C CA . GLN A 1 73 ? 20.753 2.774 -19.811 1.00 94.00 73 GLN A CA 1
ATOM 528 C C . GLN A 1 73 ? 20.021 1.923 -20.851 1.00 94.00 73 GLN A C 1
ATOM 530 O O . GLN A 1 73 ? 18.828 2.111 -21.073 1.00 94.00 73 GLN A O 1
ATOM 535 N N . ASP A 1 74 ? 20.708 0.929 -21.415 1.00 94.62 74 ASP A N 1
ATOM 536 C CA . ASP A 1 74 ? 20.150 -0.010 -22.396 1.00 94.62 74 ASP A CA 1
ATOM 537 C C . ASP A 1 74 ? 19.022 -0.865 -21.800 1.00 94.62 74 ASP A C 1
ATOM 539 O O . ASP A 1 74 ? 18.003 -1.119 -22.440 1.00 94.62 74 ASP A O 1
ATOM 543 N N . ALA A 1 75 ? 19.158 -1.260 -20.531 1.00 95.75 75 ALA A N 1
ATOM 544 C CA . ALA A 1 75 ? 18.175 -2.075 -19.818 1.00 95.75 75 ALA A CA 1
ATOM 545 C C . ALA A 1 75 ? 17.011 -1.268 -19.204 1.00 95.75 75 ALA A C 1
ATOM 547 O O . ALA A 1 75 ? 16.311 -1.779 -18.324 1.00 95.75 75 ALA A O 1
ATOM 548 N N . TRP A 1 76 ? 16.781 -0.018 -19.628 1.00 97.44 76 TRP A N 1
ATOM 549 C CA . TRP A 1 76 ? 15.745 0.861 -19.064 1.00 97.44 76 TRP A CA 1
ATOM 550 C C . TRP A 1 76 ? 14.360 0.194 -19.009 1.00 97.44 76 TRP A C 1
ATOM 552 O O . TRP A 1 76 ? 13.660 0.300 -18.000 1.00 97.44 76 TRP A O 1
ATOM 562 N N . ALA A 1 77 ? 13.989 -0.556 -20.053 1.00 97.69 77 ALA A N 1
ATOM 563 C CA . ALA A 1 77 ? 12.687 -1.212 -20.160 1.00 97.69 77 ALA A CA 1
ATOM 564 C C . ALA A 1 77 ? 12.488 -2.268 -19.062 1.00 97.69 77 ALA A C 1
ATOM 566 O O . ALA A 1 77 ? 11.403 -2.378 -18.490 1.00 97.69 77 ALA A O 1
ATOM 567 N N . THR A 1 78 ? 13.548 -2.996 -18.706 1.00 97.75 78 THR A N 1
ATOM 568 C CA . THR A 1 78 ? 13.530 -3.983 -17.620 1.00 97.75 78 THR A CA 1
ATOM 569 C C . THR A 1 78 ? 13.239 -3.317 -16.276 1.00 97.75 78 THR A C 1
ATOM 571 O O . THR A 1 78 ? 12.401 -3.809 -15.519 1.00 97.75 78 THR A O 1
ATOM 574 N N . TYR A 1 79 ? 13.866 -2.169 -15.993 1.00 97.62 79 TYR A N 1
ATOM 575 C CA . TYR A 1 79 ? 13.598 -1.401 -14.771 1.00 97.62 79 TYR A CA 1
ATOM 576 C C . TYR A 1 79 ? 12.155 -0.895 -14.712 1.00 97.62 79 TYR A C 1
ATOM 578 O O . TYR A 1 79 ? 11.521 -0.992 -13.661 1.00 97.62 79 TYR A O 1
ATOM 586 N N . VAL A 1 80 ? 11.610 -0.422 -15.840 1.00 98.38 80 VAL A N 1
ATOM 587 C CA . VAL A 1 80 ? 10.205 0.008 -15.929 1.00 98.38 80 VAL A CA 1
ATOM 588 C C . VAL A 1 80 ? 9.256 -1.149 -15.624 1.00 98.38 80 VAL A C 1
ATOM 590 O O . VAL A 1 80 ? 8.360 -0.992 -14.798 1.00 98.38 80 VAL A O 1
ATOM 593 N N . ILE A 1 81 ? 9.458 -2.315 -16.245 1.00 98.44 81 ILE A N 1
ATOM 594 C CA . ILE A 1 81 ? 8.575 -3.478 -16.068 1.00 98.44 81 ILE A CA 1
ATOM 595 C C . ILE A 1 81 ? 8.625 -3.983 -14.624 1.00 98.44 81 ILE A C 1
ATOM 597 O O . ILE A 1 81 ? 7.578 -4.138 -13.995 1.00 98.44 81 ILE A O 1
ATOM 601 N N . ILE A 1 82 ? 9.824 -4.207 -14.077 1.00 97.94 82 ILE A N 1
ATOM 602 C CA . ILE A 1 82 ? 9.984 -4.694 -12.699 1.00 97.94 82 ILE A CA 1
ATOM 603 C C . ILE A 1 82 ? 9.418 -3.674 -11.711 1.00 97.94 82 ILE A C 1
ATOM 605 O O . ILE A 1 82 ? 8.676 -4.048 -10.803 1.00 97.94 82 ILE A O 1
ATOM 609 N N . GLY A 1 83 ? 9.729 -2.391 -11.904 1.00 98.19 83 GLY A N 1
ATOM 610 C CA . GLY A 1 83 ? 9.234 -1.315 -11.056 1.00 98.19 83 GLY A CA 1
ATOM 611 C C . GLY A 1 83 ? 7.710 -1.207 -11.073 1.00 98.19 83 GLY A C 1
ATOM 612 O O . GLY A 1 83 ? 7.094 -1.108 -10.014 1.00 98.19 83 GLY A O 1
ATOM 613 N N . ALA A 1 84 ? 7.089 -1.307 -12.253 1.00 98.44 84 ALA A N 1
ATOM 614 C CA . ALA A 1 84 ? 5.636 -1.305 -12.400 1.00 98.44 84 ALA A CA 1
ATOM 615 C C . ALA A 1 84 ? 5.002 -2.507 -11.697 1.00 98.44 84 ALA A C 1
ATOM 617 O O . ALA A 1 84 ? 4.110 -2.337 -10.866 1.00 98.44 84 ALA A O 1
ATOM 618 N N . VAL A 1 85 ? 5.474 -3.719 -12.001 1.00 98.44 85 VAL A N 1
ATOM 619 C CA . VAL A 1 85 ? 4.908 -4.951 -11.444 1.00 98.44 85 VAL A CA 1
ATOM 620 C C . VAL A 1 85 ? 5.057 -4.966 -9.926 1.00 98.44 85 VAL A C 1
ATOM 622 O O . VAL A 1 85 ? 4.059 -5.139 -9.231 1.00 98.44 85 VAL A O 1
ATOM 625 N N . LEU A 1 86 ? 6.259 -4.728 -9.393 1.00 98.19 86 LEU A N 1
ATOM 626 C CA . LEU A 1 86 ? 6.483 -4.715 -7.946 1.00 98.19 86 LEU A CA 1
ATOM 627 C C . LEU A 1 86 ? 5.738 -3.568 -7.259 1.00 98.19 86 LEU A C 1
ATOM 629 O O . LEU A 1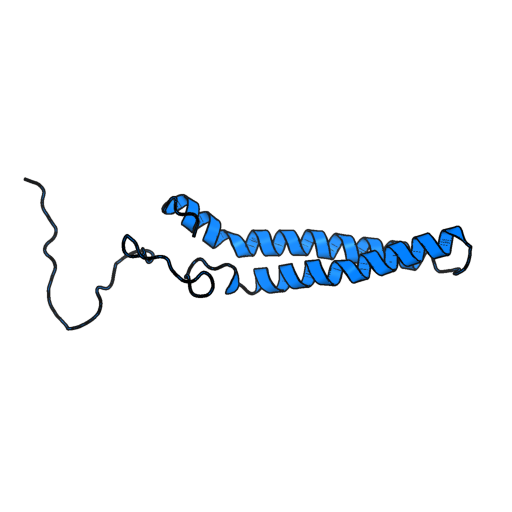 86 ? 5.094 -3.797 -6.237 1.00 98.19 86 LEU A O 1
ATOM 633 N N . GLY A 1 87 ? 5.792 -2.356 -7.818 1.00 98.44 87 GLY A N 1
ATOM 634 C CA . GLY A 1 87 ? 5.136 -1.179 -7.253 1.00 98.44 87 GLY A CA 1
ATOM 635 C C . GLY A 1 87 ? 3.627 -1.375 -7.144 1.00 98.44 87 GLY A C 1
ATOM 636 O O . GLY A 1 87 ? 3.066 -1.327 -6.050 1.00 98.44 87 GLY A O 1
ATOM 637 N N . PHE A 1 88 ? 2.958 -1.683 -8.255 1.00 98.56 88 PHE A N 1
ATOM 638 C CA . PHE A 1 88 ? 1.504 -1.834 -8.250 1.00 98.56 88 PHE A CA 1
ATOM 639 C C . PHE A 1 88 ? 1.034 -3.101 -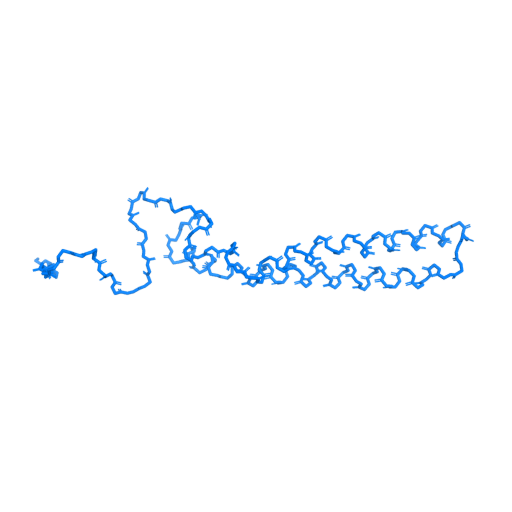7.530 1.00 98.56 88 PHE A C 1
ATOM 641 O O . PHE A 1 88 ? 0.051 -3.028 -6.791 1.00 98.56 88 PHE A O 1
ATOM 648 N N . ALA A 1 89 ? 1.724 -4.240 -7.673 1.00 98.38 89 ALA A N 1
ATOM 649 C CA . ALA A 1 89 ? 1.319 -5.468 -6.987 1.00 98.38 89 ALA A CA 1
ATOM 650 C C . ALA A 1 89 ? 1.393 -5.318 -5.461 1.00 98.38 89 ALA A C 1
ATOM 652 O O . ALA A 1 89 ? 0.450 -5.695 -4.764 1.00 98.38 89 ALA A O 1
ATOM 653 N N . LEU A 1 90 ? 2.473 -4.726 -4.937 1.00 98.50 90 LEU A N 1
ATOM 654 C CA . LEU A 1 90 ? 2.624 -4.505 -3.498 1.00 98.50 90 LEU A CA 1
ATOM 655 C C . LEU A 1 90 ? 1.690 -3.417 -2.974 1.00 98.50 90 LEU A C 1
ATOM 657 O O . LEU A 1 90 ? 1.156 -3.566 -1.877 1.00 98.50 90 LEU A O 1
ATOM 661 N N . LEU A 1 91 ? 1.443 -2.359 -3.751 1.00 98.50 91 LEU A N 1
ATOM 662 C CA . LEU A 1 91 ? 0.508 -1.308 -3.357 1.00 98.50 91 LEU A CA 1
ATOM 663 C C . LEU A 1 91 ? -0.919 -1.861 -3.248 1.00 98.50 91 LEU A C 1
ATOM 665 O O . LEU A 1 91 ? -1.555 -1.747 -2.200 1.00 98.50 91 LEU A O 1
ATOM 669 N N . ILE A 1 92 ? -1.410 -2.506 -4.311 1.00 98.44 92 ILE A N 1
ATOM 670 C CA . ILE A 1 92 ? -2.763 -3.077 -4.358 1.00 98.44 92 ILE A CA 1
ATOM 671 C C . ILE A 1 92 ? -2.892 -4.195 -3.321 1.00 98.44 92 ILE A C 1
ATOM 673 O O . ILE A 1 92 ? -3.819 -4.180 -2.509 1.00 98.44 92 ILE A O 1
ATOM 677 N N . GLY A 1 93 ? -1.940 -5.131 -3.294 1.00 98.12 93 GLY A N 1
ATOM 678 C CA . GLY A 1 93 ? -1.913 -6.220 -2.320 1.00 98.12 93 GLY A CA 1
ATOM 679 C C . GLY A 1 93 ? -1.873 -5.709 -0.879 1.00 98.12 93 GLY A C 1
ATOM 680 O O . GLY A 1 93 ? -2.611 -6.205 -0.027 1.00 98.12 93 GLY A O 1
ATOM 681 N N . GLY A 1 94 ? -1.086 -4.666 -0.614 1.00 97.94 94 GLY A N 1
ATOM 682 C CA . GLY A 1 94 ? -0.990 -4.023 0.690 1.00 97.94 94 GLY A CA 1
ATOM 683 C C . GLY A 1 94 ? -2.307 -3.390 1.139 1.00 97.94 94 GLY A C 1
ATOM 684 O O . GLY A 1 94 ? -2.763 -3.653 2.255 1.00 97.94 94 GLY A O 1
ATOM 685 N N . PHE A 1 95 ? -2.987 -2.643 0.261 1.00 98.25 95 PHE A N 1
ATOM 686 C CA . PHE A 1 95 ? -4.319 -2.100 0.554 1.00 98.25 95 PHE A CA 1
ATOM 687 C C . PHE A 1 95 ? -5.358 -3.195 0.808 1.00 98.25 95 PHE A C 1
ATOM 689 O O . PHE A 1 95 ? -6.150 -3.072 1.745 1.00 98.25 95 PHE A O 1
A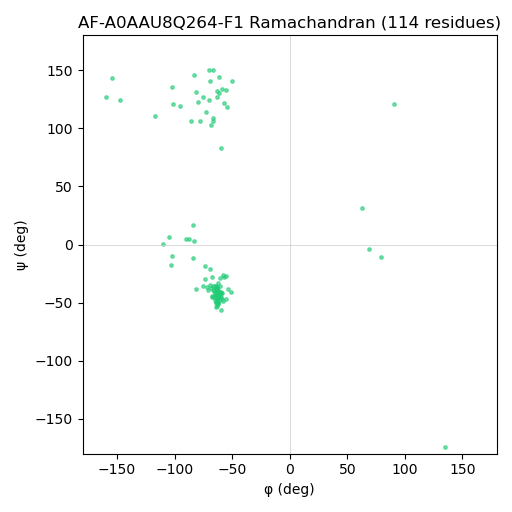TOM 696 N N . LEU A 1 96 ? -5.343 -4.282 0.029 1.00 97.88 96 LEU A N 1
ATOM 697 C CA . LEU A 1 96 ? -6.237 -5.424 0.238 1.00 97.88 96 LEU A CA 1
ATOM 698 C C . LEU A 1 96 ? -5.980 -6.104 1.591 1.00 97.88 96 LEU A C 1
ATOM 700 O O . LEU A 1 96 ? -6.930 -6.406 2.318 1.00 97.88 96 LEU A O 1
ATOM 704 N N . LEU A 1 97 ? -4.713 -6.283 1.977 1.00 97.25 97 LEU A N 1
ATOM 705 C CA . LEU A 1 97 ? -4.339 -6.849 3.275 1.00 97.25 97 LEU A CA 1
ATOM 706 C C . LEU A 1 97 ? -4.789 -5.969 4.443 1.00 97.25 97 LEU A C 1
ATOM 708 O O . LEU A 1 97 ? -5.384 -6.475 5.398 1.00 97.25 97 LEU A O 1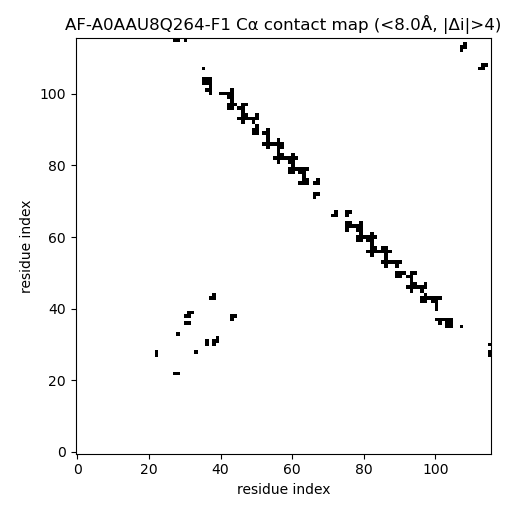
ATOM 712 N N . VAL A 1 98 ? -4.563 -4.654 4.359 1.00 96.88 98 VAL A N 1
ATOM 713 C CA . VAL A 1 98 ? -5.038 -3.694 5.369 1.00 96.88 98 VAL A CA 1
ATOM 714 C C . VAL A 1 98 ? -6.563 -3.708 5.431 1.00 96.88 98 VAL A C 1
ATOM 716 O O . VAL A 1 98 ? -7.147 -3.757 6.516 1.00 96.88 98 VAL A O 1
ATOM 719 N N . HIS A 1 99 ? -7.234 -3.726 4.279 1.00 95.31 99 HIS A N 1
ATOM 720 C CA . HIS A 1 99 ? -8.686 -3.809 4.224 1.00 95.31 99 HIS A CA 1
ATOM 721 C C . HIS A 1 99 ? -9.200 -5.085 4.901 1.00 95.31 99 HIS A C 1
ATOM 723 O O . HIS A 1 99 ? -10.180 -5.019 5.649 1.00 95.31 99 HIS A O 1
ATOM 729 N N . HIS A 1 100 ? -8.539 -6.224 4.691 1.00 94.44 100 HIS A N 1
ATOM 730 C CA . HIS A 1 100 ? -8.874 -7.483 5.349 1.00 94.44 100 HIS A CA 1
ATOM 731 C C . HIS A 1 100 ? -8.594 -7.441 6.860 1.00 94.44 100 HIS A C 1
ATOM 733 O O . HIS A 1 100 ? -9.450 -7.826 7.656 1.00 94.44 100 HIS A O 1
ATOM 739 N N . GLY A 1 101 ? -7.443 -6.908 7.281 1.00 92.31 101 GLY A N 1
ATOM 740 C CA . GLY A 1 101 ? -7.077 -6.753 8.695 1.00 92.31 101 GLY A CA 1
ATOM 741 C C . GLY A 1 101 ? -8.043 -5.867 9.488 1.00 92.31 101 GLY A C 1
ATOM 742 O O . GLY A 1 101 ? -8.274 -6.098 10.674 1.00 92.31 101 GLY A O 1
ATOM 743 N N . ARG A 1 102 ? -8.696 -4.908 8.821 1.00 93.81 102 ARG A N 1
ATOM 744 C CA . ARG A 1 102 ? -9.697 -4.001 9.412 1.00 93.81 102 ARG A CA 1
ATOM 745 C C . ARG A 1 102 ? -11.116 -4.579 9.505 1.00 93.81 102 ARG A C 1
ATOM 747 O O . ARG A 1 102 ? -12.024 -3.870 9.937 1.00 93.81 102 ARG A O 1
ATOM 754 N N . ARG A 1 103 ? -11.346 -5.842 9.125 1.00 91.69 103 ARG A N 1
ATOM 755 C CA . ARG A 1 103 ? -12.694 -6.446 9.124 1.00 91.69 103 ARG A CA 1
ATOM 756 C C . ARG A 1 103 ? -13.358 -6.458 10.508 1.00 91.69 103 ARG A C 1
ATOM 758 O O . ARG A 1 103 ? -14.531 -6.120 10.608 1.00 91.69 103 ARG A O 1
ATOM 765 N N . ASN A 1 104 ? -12.604 -6.764 11.566 1.00 87.12 104 ASN A N 1
ATOM 766 C CA . ASN A 1 104 ? -13.139 -6.854 12.930 1.00 87.12 104 ASN A CA 1
ATOM 767 C C . ASN A 1 104 ? -13.564 -5.480 13.463 1.00 87.12 104 ASN A C 1
ATOM 769 O O . ASN A 1 104 ? -14.602 -5.370 14.103 1.00 87.12 104 ASN A O 1
ATOM 773 N N . TYR A 1 105 ? -12.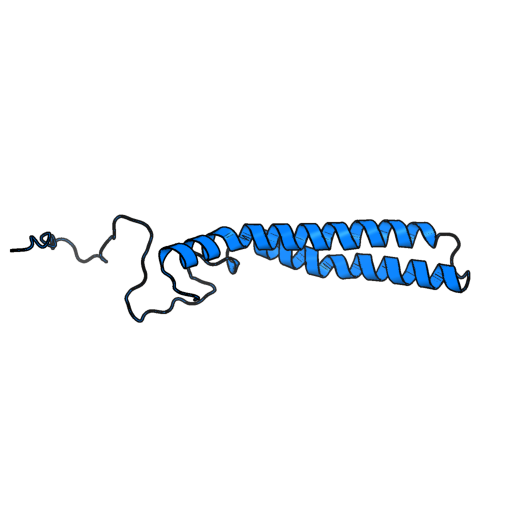806 -4.428 13.141 1.00 87.88 105 TYR A N 1
ATOM 774 C CA . TYR A 1 105 ? -13.182 -3.050 13.461 1.00 87.88 105 TYR A CA 1
ATOM 775 C C . TYR A 1 105 ? -14.478 -2.635 12.750 1.00 87.88 105 TYR A C 1
ATOM 777 O O . TYR A 1 105 ? -15.353 -2.025 13.354 1.00 87.88 105 TYR A O 1
ATOM 785 N N . ARG A 1 106 ? -14.648 -3.012 11.473 1.00 88.94 106 ARG A N 1
ATOM 786 C CA . ARG A 1 106 ? -15.898 -2.740 10.742 1.00 88.94 106 ARG A CA 1
ATOM 787 C C . ARG A 1 106 ? -17.099 -3.470 11.347 1.00 88.94 106 ARG A C 1
ATOM 789 O O . ARG A 1 106 ? -18.165 -2.874 11.429 1.00 88.94 106 ARG A O 1
ATOM 796 N N . GLN A 1 107 ? -16.919 -4.720 11.777 1.00 87.50 107 GLN A N 1
ATOM 797 C CA . GLN A 1 107 ? -17.959 -5.477 12.484 1.00 87.50 107 GLN A CA 1
ATOM 798 C C . GLN A 1 107 ? -18.316 -4.816 13.820 1.00 87.50 107 GLN A C 1
ATOM 800 O O . GLN A 1 107 ? -19.484 -4.547 14.068 1.00 87.50 107 GLN A O 1
ATOM 805 N N . TYR A 1 108 ? -17.311 -4.459 14.625 1.00 84.94 108 TYR A N 1
ATOM 806 C CA . TYR A 1 108 ? -17.505 -3.747 15.890 1.00 84.94 108 TYR A CA 1
ATOM 807 C C . TYR A 1 108 ? -18.293 -2.442 15.715 1.00 84.94 108 TYR A C 1
ATOM 809 O O . TYR A 1 108 ? -19.259 -2.191 16.436 1.00 84.94 108 TYR A O 1
ATOM 817 N N . ARG A 1 109 ? -17.924 -1.635 14.716 1.00 86.62 109 ARG A N 1
ATOM 818 C CA . ARG A 1 109 ? -18.614 -0.381 14.409 1.00 86.62 109 ARG A CA 1
ATOM 819 C C . ARG A 1 109 ? -20.055 -0.606 13.938 1.00 86.62 109 ARG A C 1
ATOM 821 O O . ARG A 1 109 ? -20.918 0.204 14.255 1.00 86.62 109 ARG A O 1
ATOM 828 N N . ALA A 1 110 ? -20.323 -1.678 13.192 1.00 85.56 110 ALA A N 1
ATOM 829 C CA . ALA A 1 110 ? -21.677 -2.019 12.750 1.00 85.56 110 ALA A CA 1
ATOM 830 C C . ALA A 1 110 ? -22.577 -2.475 13.911 1.00 85.56 110 ALA A C 1
ATOM 832 O O . ALA A 1 110 ? -23.764 -2.175 13.912 1.00 85.56 110 ALA A O 1
ATOM 833 N N . GLU A 1 111 ? -22.010 -3.171 14.896 1.00 82.19 111 GLU A N 1
ATOM 834 C CA . GLU A 1 111 ? -22.750 -3.705 16.045 1.00 82.19 111 GLU A CA 1
ATOM 835 C C . GLU A 1 111 ? -23.000 -2.662 17.131 1.00 82.19 111 GLU A C 1
ATOM 837 O O . GLU A 1 111 ? -24.064 -2.647 17.739 1.00 82.19 111 GLU A O 1
ATOM 842 N N . THR A 1 112 ? -22.024 -1.793 17.389 1.00 81.94 112 THR A N 1
ATOM 843 C CA . THR A 1 112 ? -22.091 -0.847 18.513 1.00 81.94 112 THR A CA 1
ATOM 844 C C . THR A 1 112 ? -22.443 0.575 18.091 1.00 81.94 112 THR A C 1
ATOM 846 O O . THR A 1 112 ? -22.779 1.396 18.938 1.00 81.94 112 THR A O 1
ATOM 849 N N . GLY A 1 113 ? -22.310 0.910 16.804 1.00 80.38 113 GLY A N 1
ATOM 850 C CA . GLY A 1 113 ? -22.410 2.285 16.309 1.00 80.38 113 GLY A CA 1
ATOM 851 C C . GLY A 1 113 ? -21.256 3.199 16.745 1.00 80.38 113 GLY A C 1
ATOM 852 O O . GLY A 1 113 ? -21.193 4.349 16.310 1.00 80.38 113 GLY A O 1
ATOM 853 N N . ARG A 1 114 ? -20.322 2.710 17.572 1.00 77.06 114 ARG A N 1
ATOM 854 C CA . ARG A 1 114 ? -19.195 3.489 18.097 1.00 77.06 114 ARG A CA 1
ATOM 855 C C . ARG A 1 114 ? -18.046 3.510 17.080 1.00 77.06 114 ARG A C 1
ATOM 857 O O . ARG A 1 114 ? -17.850 2.565 16.316 1.00 77.06 114 ARG A O 1
ATOM 864 N N . MET A 1 115 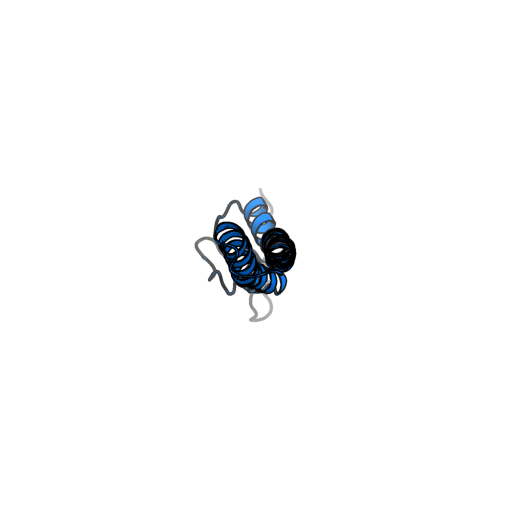? -17.313 4.623 17.029 1.00 72.25 115 MET A N 1
ATOM 865 C CA . MET A 1 115 ? -16.245 4.873 16.042 1.00 72.25 115 MET A CA 1
ATOM 866 C C . MET A 1 115 ? -14.819 4.750 16.607 1.00 72.25 115 MET A C 1
ATOM 868 O O . MET A 1 115 ? -13.860 5.032 15.888 1.00 72.25 115 MET A O 1
ATOM 872 N N . ASN A 1 116 ? -14.686 4.311 17.854 1.00 68.19 116 ASN A N 1
ATOM 873 C CA . ASN A 1 116 ? -13.437 4.155 18.599 1.00 68.19 116 ASN A CA 1
ATOM 874 C C . ASN A 1 116 ? -12.616 2.915 18.210 1.00 68.19 116 ASN A C 1
ATOM 876 O O . ASN A 1 116 ? -13.205 1.837 17.966 1.00 68.19 116 ASN A O 1
#

Solvent-accessible surface area (backbone atoms only — not comparable to full-atom values): 6628 Å² total; per-residue (Å²): 140,82,87,73,82,80,82,82,86,79,73,101,62,80,87,81,73,91,70,81,93,73,77,58,88,93,61,78,74,57,66,70,76,35,92,46,28,31,78,74,28,66,46,23,55,54,10,54,50,27,41,59,53,12,54,58,16,45,49,35,21,52,50,13,54,54,24,56,75,72,68,76,40,94,62,18,66,58,33,29,52,53,7,48,52,46,14,51,51,26,34,53,51,8,52,52,29,32,56,57,28,38,47,51,39,54,50,51,29,70,74,68,72,50,90,125

Secondary structure (DSSP, 8-state):
---PPP----SSS----SSSPPPPTT----TTTSTT-GGG-HHHHHHHHHHHHHHHHHHHHHHHHHHHHHT--TTHHHHHHHHHHHHHHHHHHHHHHHHHHTHHHHHHHHHH----

pLDDT: mean 84.53, std 17.54, range [33.81, 98.56]

Radius of gyration: 24.8 Å; Cα contacts (8 Å, |Δi|>4): 116; chains: 1; bounding box: 66×27×68 Å

Foldseek 3Di:
DDDDDDDDDDDPDDDDDDDPDDDDPPDDDDLCPPPLHLVPPPLLVQLVVLLVVLVVLCVLLVVLVVCVVVVVDPCSVVSNVSSVCSNVVSNVSSVVSNVVSNPSVVVVCVVPVDND

Mean predicted aligned error: 9.86 Å